Protein AF-R0HLR6-F1 (afdb_monomer)

Foldseek 3Di:
DDDDDDDDPDPPPPDVDPCVVVLVLCCPDPLNVLVVLLVPDPDPVVCPVSVVSSVVVCVVVCVSCVVVVVVVVVVVVVVVVVVVVVVVVVVVVVVVVVVVVVVVVD

Structure (mmCIF, N/CA/C/O backbone):
data_AF-R0HLR6-F1
#
_entry.id   AF-R0HLR6-F1
#
loop_
_atom_site.group_PDB
_atom_site.id
_atom_site.type_symbol
_atom_site.label_atom_id
_atom_site.label_alt_id
_atom_site.label_comp_id
_atom_site.label_asym_id
_atom_site.label_entity_id
_atom_site.label_seq_id
_atom_site.pdbx_PDB_ins_code
_atom_site.Cartn_x
_atom_site.Cartn_y
_atom_site.Cartn_z
_atom_site.occupancy
_atom_site.B_iso_or_equiv
_atom_site.auth_seq_id
_atom_site.auth_comp_id
_atom_site.auth_asym_id
_atom_site.auth_atom_id
_atom_site.pdbx_PDB_model_num
ATOM 1 N N . SER A 1 1 ? 35.387 37.933 -10.758 1.00 38.66 1 SER A N 1
ATOM 2 C CA . SER A 1 1 ? 34.734 36.793 -11.408 1.00 38.66 1 SER A CA 1
ATOM 3 C C . SER A 1 1 ? 34.308 35.844 -10.326 1.00 38.66 1 SER A C 1
ATOM 5 O O . SER A 1 1 ? 35.141 35.160 -9.745 1.00 38.66 1 SER A O 1
ATOM 7 N N . ASP A 1 2 ? 33.038 35.963 -9.975 1.00 45.72 2 ASP A N 1
ATOM 8 C CA . ASP A 1 2 ? 32.303 35.075 -9.094 1.00 45.72 2 ASP A CA 1
ATOM 9 C C . ASP A 1 2 ? 31.966 33.802 -9.862 1.00 45.72 2 ASP A C 1
ATOM 11 O O . ASP A 1 2 ? 31.294 33.885 -10.884 1.00 45.72 2 ASP A O 1
ATOM 15 N N . ASP A 1 3 ? 32.375 32.643 -9.356 1.00 48.47 3 ASP A N 1
ATOM 16 C CA . ASP A 1 3 ? 31.812 31.365 -9.783 1.00 48.47 3 ASP A CA 1
ATOM 17 C C . ASP A 1 3 ? 31.541 30.508 -8.543 1.00 48.47 3 ASP A C 1
ATOM 19 O O . ASP A 1 3 ? 32.414 29.868 -7.957 1.00 48.47 3 ASP A O 1
ATOM 23 N N . ASN A 1 4 ? 30.277 30.571 -8.122 1.00 50.81 4 ASN A N 1
ATOM 24 C CA . ASN A 1 4 ? 29.633 29.665 -7.183 1.00 50.81 4 ASN A CA 1
ATOM 25 C C . ASN A 1 4 ? 29.679 28.228 -7.728 1.00 50.81 4 ASN A C 1
ATOM 27 O O . ASN A 1 4 ? 29.149 27.962 -8.806 1.00 50.81 4 ASN A O 1
ATOM 31 N N . ASN A 1 5 ? 30.169 27.272 -6.939 1.00 47.72 5 ASN A N 1
ATOM 32 C CA . ASN A 1 5 ? 29.744 25.881 -7.085 1.00 47.72 5 ASN A CA 1
ATOM 33 C C . ASN A 1 5 ? 29.371 25.304 -5.717 1.00 47.72 5 ASN A C 1
ATOM 35 O O . ASN A 1 5 ? 30.142 24.623 -5.049 1.00 47.72 5 ASN A O 1
ATOM 39 N N . LEU A 1 6 ? 28.162 25.670 -5.293 1.00 50.97 6 LEU A N 1
ATOM 40 C CA . LEU A 1 6 ? 27.447 25.088 -4.170 1.00 50.97 6 LEU A CA 1
ATOM 41 C C . LEU A 1 6 ? 26.646 23.878 -4.680 1.00 50.97 6 LEU A C 1
ATOM 43 O O . LEU A 1 6 ? 25.501 24.012 -5.097 1.00 50.97 6 LEU A O 1
ATOM 47 N N . ASN A 1 7 ? 27.266 22.707 -4.690 1.00 46.78 7 ASN A N 1
ATOM 48 C CA . ASN A 1 7 ? 26.648 21.389 -4.514 1.00 46.78 7 ASN A CA 1
ATOM 49 C C . ASN A 1 7 ? 27.832 20.466 -4.164 1.00 46.78 7 ASN A C 1
ATOM 51 O O . ASN A 1 7 ? 28.892 20.591 -4.748 1.00 46.78 7 ASN A O 1
ATOM 55 N N . GLU A 1 8 ? 27.837 19.653 -3.121 1.00 43.53 8 GLU A N 1
ATOM 56 C CA . GLU A 1 8 ? 26.833 18.666 -2.777 1.00 43.53 8 GLU A CA 1
ATOM 57 C C . GLU A 1 8 ? 26.707 18.592 -1.250 1.00 43.53 8 GLU A C 1
ATOM 59 O O . GLU A 1 8 ? 27.436 17.881 -0.559 1.00 43.53 8 GLU A O 1
ATOM 64 N N . THR A 1 9 ? 25.767 19.351 -0.692 1.00 45.25 9 THR A N 1
ATOM 65 C CA . THR A 1 9 ? 25.305 19.143 0.684 1.00 45.25 9 THR A CA 1
ATOM 66 C C . THR A 1 9 ? 24.030 18.319 0.624 1.00 45.25 9 THR A C 1
ATOM 68 O O . THR A 1 9 ? 22.932 18.850 0.686 1.00 45.25 9 THR A O 1
ATOM 71 N N . ASN A 1 10 ? 24.175 17.010 0.442 1.00 43.66 10 ASN A N 1
ATOM 72 C CA . ASN A 1 10 ? 23.167 16.058 0.904 1.00 43.66 10 ASN A CA 1
ATOM 73 C C . ASN A 1 10 ? 23.808 14.691 1.132 1.00 43.66 10 ASN A C 1
ATOM 75 O O . ASN A 1 10 ? 23.443 13.670 0.560 1.00 43.66 10 ASN A O 1
ATOM 79 N N . LYS A 1 11 ? 24.809 14.680 2.016 1.00 43.28 11 LYS A N 1
ATOM 80 C CA . LYS A 1 11 ? 25.133 13.474 2.768 1.00 43.28 11 LYS A CA 1
ATOM 81 C C . LYS A 1 11 ? 24.039 13.329 3.823 1.00 43.28 11 LYS A C 1
ATOM 83 O O . LYS A 1 11 ? 24.224 13.724 4.973 1.00 43.28 11 LYS A O 1
ATOM 88 N N . GLU A 1 12 ? 22.870 12.876 3.370 1.00 43.69 12 GLU A N 1
ATOM 89 C CA . GLU A 1 12 ? 21.788 12.450 4.244 1.00 43.69 12 GLU A CA 1
ATOM 90 C C . GLU A 1 12 ? 22.385 11.435 5.212 1.00 43.69 12 GLU A C 1
ATOM 92 O O . GLU A 1 12 ? 23.020 10.446 4.840 1.00 43.69 12 GLU A O 1
ATOM 97 N N . LYS A 1 13 ? 22.288 11.809 6.475 1.00 39.75 13 LYS A N 1
ATOM 98 C CA . LYS A 1 13 ? 22.746 11.083 7.638 1.00 39.75 13 LYS A CA 1
ATOM 99 C C . LYS A 1 13 ? 22.113 9.691 7.561 1.00 39.75 13 LYS A C 1
ATOM 101 O O . LYS A 1 13 ? 20.891 9.585 7.580 1.00 39.75 13 LYS A O 1
ATOM 106 N N . GLU A 1 14 ? 22.939 8.655 7.411 1.00 44.62 14 GLU A N 1
ATOM 107 C CA . GLU A 1 14 ? 22.563 7.254 7.642 1.00 44.62 14 GLU A CA 1
ATOM 108 C C . GLU A 1 14 ? 22.143 7.125 9.112 1.00 44.62 14 GLU A C 1
ATOM 110 O O . GLU A 1 14 ? 22.915 6.727 9.980 1.00 44.62 14 GLU A O 1
ATOM 115 N N . GLU A 1 15 ? 20.932 7.579 9.410 1.00 44.81 15 GLU A N 1
ATOM 116 C CA . GLU A 1 15 ? 20.198 7.194 10.597 1.00 44.81 15 GLU A CA 1
ATOM 117 C C . GLU A 1 15 ? 19.595 5.820 10.291 1.00 44.81 15 GLU A C 1
ATOM 119 O O . GLU A 1 15 ? 19.186 5.538 9.161 1.00 44.81 15 GLU A O 1
ATOM 124 N N . ASP A 1 16 ? 19.653 4.936 11.279 1.00 48.84 16 ASP A N 1
ATOM 125 C CA . ASP A 1 16 ? 19.239 3.535 11.240 1.00 48.84 16 ASP A CA 1
ATOM 126 C C . ASP A 1 16 ? 17.725 3.436 10.940 1.00 48.84 16 ASP A C 1
ATOM 128 O O . ASP A 1 16 ? 16.886 3.313 11.827 1.00 48.84 16 ASP A O 1
ATOM 132 N N . CYS A 1 17 ? 17.355 3.629 9.672 1.00 54.19 17 CYS A N 1
ATOM 133 C CA . CYS A 1 17 ? 15.976 3.686 9.212 1.00 54.19 17 CYS A CA 1
ATOM 134 C C . CYS A 1 17 ? 15.608 2.349 8.570 1.00 54.19 17 CYS A C 1
ATOM 136 O O . CYS A 1 17 ? 16.070 2.023 7.473 1.00 54.19 17 CYS A O 1
ATOM 138 N N . ASP A 1 18 ? 14.663 1.627 9.165 1.00 51.56 18 ASP A N 1
ATOM 139 C CA . ASP A 1 18 ? 13.917 0.569 8.468 1.00 51.56 18 ASP A CA 1
ATOM 140 C C . ASP A 1 18 ? 13.345 1.078 7.128 1.00 51.56 18 ASP A C 1
ATOM 142 O O . ASP A 1 18 ? 13.243 0.344 6.142 1.00 51.56 18 ASP A O 1
ATOM 146 N N . GLU A 1 19 ? 13.064 2.381 7.051 1.00 54.97 19 GLU A N 1
ATOM 147 C CA . GLU A 1 19 ? 12.666 3.100 5.843 1.00 54.97 19 GLU A CA 1
ATOM 148 C C . GLU A 1 19 ? 13.782 3.171 4.779 1.00 54.97 19 GLU A C 1
ATOM 150 O O . GLU A 1 19 ? 13.493 3.060 3.588 1.00 54.97 19 GLU A O 1
ATOM 155 N N . CYS A 1 20 ? 15.064 3.214 5.166 1.00 72.50 20 CYS A N 1
ATOM 156 C CA . CYS A 1 20 ? 16.200 3.098 4.243 1.00 72.50 20 CYS A CA 1
ATOM 157 C C . CYS A 1 20 ? 16.295 1.691 3.642 1.00 72.50 20 CYS A C 1
ATOM 159 O O . CYS A 1 20 ? 16.499 1.552 2.429 1.00 72.50 20 CYS A O 1
ATOM 161 N N . TRP A 1 21 ? 16.105 0.639 4.450 1.00 83.69 21 TRP A N 1
ATOM 162 C CA . TRP A 1 21 ? 16.077 -0.734 3.936 1.00 83.69 21 TRP A CA 1
ATOM 163 C C . TRP A 1 21 ? 14.885 -0.944 3.005 1.00 83.69 21 TRP A C 1
ATOM 165 O O . TRP A 1 21 ? 15.057 -1.448 1.894 1.00 83.69 21 TRP A O 1
ATOM 175 N N . LEU A 1 22 ? 13.680 -0.552 3.429 1.00 85.38 22 LEU A N 1
ATOM 176 C CA . LEU A 1 22 ? 12.460 -0.741 2.647 1.00 85.38 22 LEU A CA 1
ATOM 177 C C . LEU A 1 22 ? 12.527 0.039 1.335 1.00 85.38 22 LEU A C 1
ATOM 179 O O . LEU A 1 22 ? 12.295 -0.539 0.274 1.00 85.38 22 LEU A O 1
ATOM 183 N N . ARG A 1 23 ? 12.945 1.308 1.369 1.00 88.00 23 ARG A N 1
ATOM 184 C CA . ARG A 1 23 ? 13.148 2.118 0.161 1.00 88.00 23 ARG A CA 1
ATOM 185 C C . ARG A 1 23 ? 14.182 1.483 -0.769 1.00 88.00 23 ARG A C 1
ATOM 187 O O . ARG A 1 23 ? 13.962 1.429 -1.978 1.00 88.00 23 ARG A O 1
ATOM 194 N N . ARG A 1 24 ? 15.282 0.937 -0.236 1.00 88.75 24 ARG A N 1
ATOM 195 C CA . ARG A 1 24 ? 16.294 0.214 -1.029 1.00 88.75 24 ARG A CA 1
ATOM 196 C C . ARG A 1 24 ? 15.754 -1.087 -1.628 1.00 88.75 24 ARG A C 1
ATOM 198 O O . ARG A 1 24 ? 16.031 -1.370 -2.792 1.00 88.75 24 ARG A O 1
ATOM 205 N N . PHE A 1 25 ? 14.994 -1.865 -0.862 1.00 91.19 25 PHE A N 1
ATOM 206 C CA . PHE A 1 25 ? 14.350 -3.100 -1.312 1.00 91.19 25 PHE A CA 1
ATOM 207 C C . PHE A 1 25 ? 13.375 -2.824 -2.462 1.00 91.19 25 PHE A C 1
ATOM 209 O O . PHE A 1 25 ? 13.470 -3.440 -3.524 1.00 91.19 25 PHE A O 1
ATOM 216 N N . LEU A 1 26 ? 12.504 -1.827 -2.293 1.00 91.81 26 LEU A N 1
ATOM 217 C CA . LEU A 1 26 ? 11.528 -1.423 -3.301 1.00 91.81 26 LEU A CA 1
ATOM 218 C C . LEU A 1 26 ? 12.201 -0.897 -4.575 1.00 91.81 26 LEU A C 1
ATOM 220 O O . LEU A 1 26 ? 11.798 -1.282 -5.671 1.00 91.81 26 LEU A O 1
ATOM 224 N N . LYS A 1 27 ? 13.287 -0.122 -4.442 1.00 89.19 27 LYS A N 1
ATOM 225 C CA . LYS A 1 27 ? 14.083 0.370 -5.581 1.00 89.19 27 LYS A CA 1
ATOM 226 C C . LYS A 1 27 ? 14.896 -0.713 -6.308 1.00 89.19 27 LYS A C 1
ATOM 228 O O . LYS A 1 27 ? 15.340 -0.458 -7.425 1.00 89.19 27 LYS A O 1
ATOM 233 N N . LYS A 1 28 ? 15.142 -1.882 -5.701 1.00 90.44 28 LYS A N 1
ATOM 234 C CA . LYS A 1 28 ? 15.928 -2.978 -6.308 1.00 90.44 28 LYS A CA 1
ATOM 235 C C . LYS A 1 28 ? 15.066 -3.985 -7.076 1.00 90.44 28 LYS A C 1
ATOM 237 O O . LYS A 1 28 ? 15.585 -4.663 -7.961 1.00 90.44 28 LYS A O 1
ATOM 242 N N . GLY A 1 29 ? 13.793 -4.124 -6.718 1.00 90.19 29 GLY A N 1
ATOM 243 C CA . GLY A 1 29 ? 12.894 -5.071 -7.375 1.00 90.19 29 GLY A CA 1
ATOM 244 C C . GLY A 1 29 ? 12.327 -4.565 -8.707 1.00 90.19 29 GLY A C 1
ATOM 245 O O . GLY A 1 29 ? 12.591 -3.444 -9.136 1.00 90.19 29 GLY A O 1
ATOM 246 N N . GLY A 1 30 ? 11.528 -5.412 -9.363 1.00 93.88 30 GLY A N 1
ATOM 247 C CA . GLY A 1 30 ? 10.959 -5.142 -10.690 1.00 93.88 30 GLY A CA 1
ATOM 248 C C . GLY A 1 30 ? 9.906 -4.028 -10.745 1.00 93.88 30 GLY A C 1
ATOM 249 O O . GLY A 1 30 ? 9.559 -3.608 -11.838 1.00 93.88 30 GLY A O 1
ATOM 250 N N . CYS A 1 31 ? 9.432 -3.541 -9.594 1.00 96.56 31 CYS A N 1
ATOM 251 C CA . CYS A 1 31 ? 8.411 -2.489 -9.473 1.00 96.56 31 CYS A CA 1
ATOM 252 C C . CYS A 1 31 ? 8.998 -1.129 -9.073 1.00 96.56 31 CYS A C 1
ATOM 254 O O . CYS A 1 31 ? 8.372 -0.343 -8.357 1.00 96.56 31 CYS A O 1
ATOM 256 N N . LYS A 1 32 ? 10.265 -0.894 -9.429 1.00 94.88 32 LYS A N 1
ATOM 257 C CA . LYS A 1 32 ? 11.010 0.309 -9.048 1.00 94.88 32 LYS A CA 1
ATOM 258 C C . LYS A 1 32 ? 10.335 1.580 -9.563 1.00 94.88 32 LYS A C 1
ATOM 260 O O . LYS A 1 32 ? 10.278 2.561 -8.827 1.00 94.88 32 LYS A O 1
ATOM 265 N N . ASP A 1 33 ? 9.866 1.575 -10.804 1.00 94.75 33 ASP A N 1
ATOM 266 C CA . ASP A 1 33 ? 9.346 2.782 -11.448 1.00 94.75 33 ASP A CA 1
ATOM 267 C C . ASP A 1 33 ? 7.999 3.186 -10.838 1.00 94.75 33 ASP A C 1
ATOM 269 O O . ASP A 1 33 ? 7.807 4.352 -10.490 1.00 94.75 33 ASP A O 1
ATOM 273 N N . GLU A 1 34 ? 7.120 2.217 -10.562 1.00 94.75 34 GLU A N 1
ATOM 274 C CA . GLU A 1 34 ? 5.888 2.460 -9.806 1.00 94.75 34 GLU A CA 1
ATOM 275 C C . GLU A 1 34 ? 6.188 2.934 -8.381 1.00 94.75 34 GLU A C 1
ATOM 277 O O . GLU A 1 34 ? 5.465 3.764 -7.834 1.00 94.75 34 GLU A O 1
ATOM 282 N N . PHE A 1 35 ? 7.261 2.427 -7.765 1.00 93.06 35 PHE A N 1
ATOM 283 C CA . PHE A 1 35 ? 7.672 2.881 -6.441 1.00 93.06 35 PHE A CA 1
ATOM 284 C C . PHE A 1 35 ? 8.147 4.336 -6.462 1.00 93.06 35 PHE A C 1
ATOM 286 O O . PHE A 1 35 ? 7.775 5.092 -5.573 1.00 93.06 35 PHE A O 1
ATOM 293 N N . ILE A 1 36 ? 8.916 4.750 -7.472 1.00 90.81 36 ILE A N 1
ATOM 294 C CA . ILE A 1 36 ? 9.342 6.148 -7.628 1.00 90.81 36 ILE A CA 1
ATOM 295 C C . ILE A 1 36 ? 8.128 7.063 -7.839 1.00 90.81 36 ILE A C 1
ATOM 297 O O . ILE A 1 36 ? 8.086 8.147 -7.264 1.00 90.81 36 ILE A O 1
ATOM 301 N N . GLU A 1 37 ? 7.120 6.618 -8.599 1.00 90.94 37 GLU A N 1
ATOM 302 C CA . GLU A 1 37 ? 5.864 7.366 -8.778 1.00 90.94 37 GLU A CA 1
ATOM 303 C C . GLU A 1 37 ? 5.151 7.602 -7.433 1.00 90.94 37 GLU A C 1
ATOM 305 O O . GLU A 1 37 ? 4.605 8.679 -7.201 1.00 90.94 37 GLU A O 1
ATOM 310 N N . VAL A 1 38 ? 5.193 6.625 -6.520 1.00 89.88 38 VAL A N 1
ATOM 311 C CA . VAL A 1 38 ? 4.657 6.768 -5.156 1.00 89.88 38 VAL A CA 1
ATOM 312 C C . VAL A 1 38 ? 5.553 7.645 -4.274 1.00 89.88 38 VAL A C 1
ATOM 314 O O . VAL A 1 38 ? 5.034 8.493 -3.557 1.00 89.88 38 VAL A O 1
ATOM 317 N N . ASP A 1 39 ? 6.874 7.462 -4.324 1.00 87.50 39 ASP A N 1
ATOM 318 C CA . ASP A 1 39 ? 7.877 8.166 -3.500 1.00 87.50 39 ASP A CA 1
ATOM 319 C C . ASP A 1 39 ? 7.916 9.675 -3.797 1.00 87.50 39 ASP A C 1
ATOM 321 O O . ASP A 1 39 ? 8.135 10.477 -2.897 1.00 87.50 39 ASP A O 1
ATOM 325 N N 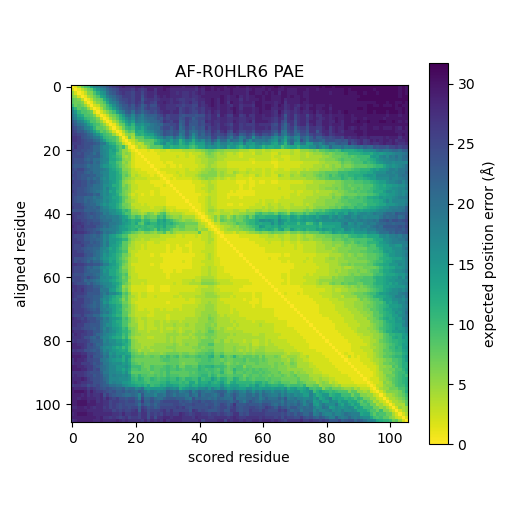. HIS A 1 40 ? 7.649 10.075 -5.044 1.00 87.12 40 HIS A N 1
ATOM 326 C CA . HIS A 1 40 ? 7.566 11.482 -5.453 1.00 87.12 40 HIS A CA 1
ATOM 327 C C . HIS A 1 40 ? 6.173 12.100 -5.279 1.00 87.12 40 HIS A C 1
ATOM 329 O O . HIS A 1 40 ? 5.971 13.274 -5.593 1.00 87.12 40 HIS A O 1
ATOM 335 N N . CYS A 1 41 ? 5.188 11.330 -4.824 1.00 86.56 41 CYS A N 1
ATOM 336 C CA . CYS A 1 41 ? 3.835 11.828 -4.681 1.00 86.56 41 CYS A CA 1
ATOM 337 C C . CYS A 1 41 ? 3.634 12.441 -3.284 1.00 86.56 41 CYS A C 1
ATOM 339 O O . CYS A 1 41 ? 3.429 11.743 -2.295 1.00 86.56 41 CYS A O 1
ATOM 341 N N . GLU A 1 42 ? 3.691 13.774 -3.216 1.00 79.19 42 GLU A N 1
ATOM 342 C CA . GLU A 1 42 ? 3.633 14.549 -1.964 1.00 79.19 42 GLU A CA 1
ATOM 343 C C . GLU A 1 42 ? 2.249 14.499 -1.283 1.00 79.19 42 GLU A C 1
ATOM 345 O O . GLU A 1 42 ? 2.132 14.551 -0.059 1.00 79.19 42 GLU A O 1
ATOM 350 N N . ASP A 1 43 ? 1.180 14.347 -2.071 1.00 79.12 43 ASP A N 1
ATOM 351 C CA . ASP A 1 43 ? -0.204 14.314 -1.593 1.00 79.12 43 ASP A CA 1
ATOM 352 C C . ASP A 1 43 ? -0.720 12.875 -1.465 1.00 79.12 43 ASP A C 1
ATOM 354 O O . ASP A 1 43 ? -1.326 12.338 -2.395 1.00 79.12 43 ASP A O 1
ATOM 358 N N . SER A 1 44 ? -0.587 12.262 -0.285 1.00 69.38 44 SER A N 1
ATOM 359 C CA . SER A 1 44 ? -0.985 10.861 -0.027 1.00 69.38 44 SER A CA 1
ATOM 360 C C . SER A 1 44 ? -2.398 10.478 -0.511 1.00 69.38 44 SER A C 1
ATOM 362 O O . SER A 1 44 ? -2.625 9.344 -0.937 1.00 69.38 44 SER A O 1
ATOM 364 N N . LYS A 1 45 ? -3.349 11.425 -0.501 1.00 72.44 45 LYS A N 1
ATOM 365 C CA . LYS A 1 45 ? -4.726 11.240 -1.001 1.00 72.44 45 LYS A CA 1
ATOM 366 C C . LYS A 1 45 ? -4.822 11.190 -2.531 1.00 72.44 45 LYS A C 1
ATOM 368 O O . LYS A 1 45 ? -5.740 10.565 -3.056 1.00 72.44 45 LYS A O 1
ATOM 373 N N . LYS A 1 46 ? -3.893 11.832 -3.242 1.00 77.38 46 LYS A N 1
ATOM 374 C CA . LYS A 1 46 ? -3.800 11.859 -4.711 1.00 77.38 46 LYS A CA 1
ATOM 375 C C . LYS A 1 46 ? -2.922 10.732 -5.260 1.00 77.38 46 LYS A C 1
ATOM 377 O O . LYS A 1 46 ? -3.068 10.363 -6.418 1.00 77.38 46 LYS A O 1
ATOM 382 N N . CYS A 1 47 ? -2.100 10.103 -4.421 1.00 87.56 47 CYS A N 1
ATOM 383 C CA . CYS A 1 47 ? -1.239 8.979 -4.808 1.00 87.56 47 CYS A CA 1
ATOM 384 C C . CYS A 1 47 ? -1.968 7.638 -4.925 1.00 87.56 47 CYS A C 1
ATOM 386 O O . CYS A 1 47 ? -1.317 6.597 -5.016 1.00 87.56 47 CYS A O 1
ATOM 388 N N . ARG A 1 48 ? -3.305 7.616 -4.860 1.00 89.12 48 ARG A N 1
ATOM 389 C CA . ARG A 1 48 ? -4.074 6.366 -4.863 1.00 89.12 48 ARG A CA 1
ATOM 390 C C . ARG A 1 48 ? -3.766 5.526 -6.100 1.00 89.12 48 ARG A C 1
ATOM 392 O O . ARG A 1 48 ? -3.530 4.329 -5.962 1.00 89.12 48 ARG A O 1
ATOM 399 N N . ASP A 1 49 ? -3.725 6.157 -7.268 1.00 91.31 49 ASP A N 1
ATOM 400 C CA . ASP A 1 49 ? -3.487 5.465 -8.535 1.00 91.31 49 ASP A CA 1
ATOM 401 C C . ASP A 1 49 ? -2.044 4.961 -8.628 1.00 91.31 49 ASP A C 1
ATOM 403 O O . ASP A 1 49 ? -1.826 3.791 -8.938 1.00 91.31 49 ASP A O 1
AT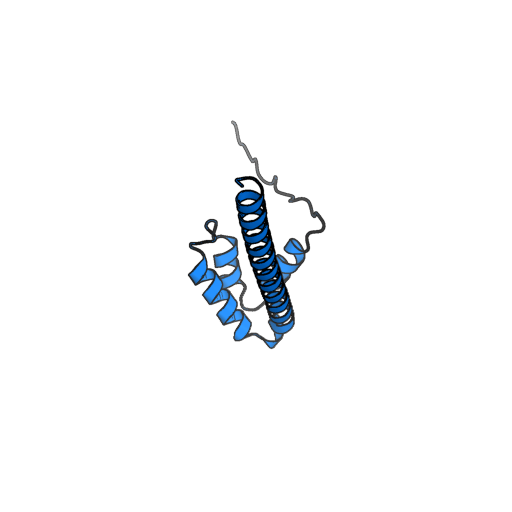OM 407 N N . ALA A 1 50 ? -1.063 5.790 -8.254 1.00 91.75 50 ALA A N 1
ATOM 408 C CA . ALA A 1 50 ? 0.344 5.391 -8.169 1.00 91.75 50 ALA A CA 1
ATOM 409 C C . ALA A 1 50 ? 0.533 4.195 -7.217 1.00 91.75 50 ALA A C 1
ATOM 411 O O . ALA A 1 50 ? 1.185 3.202 -7.544 1.00 91.75 50 ALA A O 1
ATOM 412 N N . ARG A 1 51 ? -0.124 4.231 -6.052 1.00 91.69 51 ARG A N 1
ATOM 413 C CA . ARG A 1 51 ? -0.064 3.158 -5.054 1.00 91.69 51 ARG A CA 1
ATOM 414 C C . ARG A 1 51 ? -0.768 1.888 -5.529 1.00 91.69 51 ARG A C 1
ATOM 416 O O . ARG A 1 51 ? -0.311 0.787 -5.224 1.00 91.69 51 ARG A O 1
ATOM 423 N N . LEU A 1 52 ? -1.848 2.021 -6.299 1.00 94.12 52 LEU A N 1
ATOM 424 C CA . LEU A 1 52 ? -2.522 0.891 -6.933 1.00 94.12 52 LEU A CA 1
ATOM 425 C C . LEU A 1 52 ? -1.630 0.228 -7.988 1.00 94.12 52 LEU A C 1
ATOM 427 O O . LEU A 1 52 ? -1.536 -1.002 -7.996 1.00 94.12 52 LEU A O 1
ATOM 431 N N . LYS A 1 53 ? -0.944 1.009 -8.833 1.00 95.31 53 LYS A N 1
ATOM 432 C CA . LYS A 1 53 ? 0.029 0.485 -9.807 1.00 95.31 53 LYS A CA 1
ATOM 433 C C . LYS A 1 53 ? 1.152 -0.278 -9.108 1.00 95.31 53 LYS A C 1
ATOM 435 O O . LYS A 1 53 ? 1.411 -1.426 -9.463 1.00 95.31 53 LYS A O 1
ATOM 440 N N . LEU A 1 54 ? 1.739 0.311 -8.063 1.00 95.50 54 LEU A N 1
ATOM 441 C CA . LEU A 1 54 ? 2.796 -0.325 -7.275 1.00 95.50 54 LEU A CA 1
ATOM 442 C C . LEU A 1 54 ? 2.340 -1.665 -6.692 1.00 95.50 54 LEU A C 1
ATOM 444 O O . LEU A 1 54 ? 2.992 -2.686 -6.899 1.00 95.50 54 LEU A O 1
ATOM 448 N N . ASN A 1 55 ? 1.189 -1.682 -6.016 1.00 94.88 55 ASN A N 1
ATOM 449 C CA . ASN A 1 55 ? 0.643 -2.911 -5.446 1.00 94.88 55 ASN A CA 1
ATOM 450 C C . ASN A 1 55 ? 0.368 -3.960 -6.531 1.00 94.88 55 ASN A C 1
ATOM 452 O O . ASN A 1 55 ? 0.709 -5.126 -6.355 1.00 94.88 55 ASN A O 1
ATOM 456 N N . THR A 1 56 ? -0.205 -3.555 -7.665 1.00 97.31 56 THR A N 1
ATOM 457 C CA . THR A 1 56 ? -0.479 -4.460 -8.792 1.00 97.31 56 THR A CA 1
ATOM 458 C C . THR A 1 56 ? 0.809 -5.100 -9.306 1.00 97.31 56 THR A C 1
ATOM 460 O O . THR A 1 56 ? 0.873 -6.322 -9.447 1.00 97.31 56 THR A O 1
ATOM 463 N N . CYS A 1 57 ? 1.860 -4.302 -9.507 1.00 98.00 57 CYS A N 1
ATOM 464 C CA . CYS A 1 57 ? 3.163 -4.816 -9.904 1.00 98.00 57 CYS A CA 1
ATOM 465 C C . CYS A 1 57 ? 3.734 -5.790 -8.858 1.00 98.00 57 CYS A C 1
ATOM 467 O O . CYS A 1 57 ? 4.229 -6.862 -9.214 1.00 98.00 57 CYS A O 1
ATOM 469 N N . MET A 1 58 ? 3.630 -5.473 -7.564 1.00 97.50 58 MET A N 1
ATOM 470 C CA . MET A 1 58 ? 4.122 -6.345 -6.492 1.00 97.50 58 MET A CA 1
ATOM 471 C C . MET A 1 58 ? 3.398 -7.689 -6.446 1.00 97.50 58 MET A C 1
ATOM 473 O O . MET A 1 58 ? 4.049 -8.719 -6.280 1.00 97.50 58 MET A O 1
ATOM 477 N N . TYR A 1 59 ? 2.073 -7.697 -6.619 1.00 96.88 59 TYR A N 1
ATOM 478 C CA . TYR A 1 59 ? 1.290 -8.933 -6.676 1.00 96.88 59 TYR A CA 1
ATOM 479 C C . TYR A 1 59 ? 1.646 -9.781 -7.901 1.00 96.88 59 TYR A C 1
ATOM 481 O O . TYR A 1 59 ? 1.727 -11.003 -7.785 1.00 96.88 59 TYR A O 1
ATOM 489 N N . ALA A 1 60 ? 1.938 -9.157 -9.047 1.00 97.81 60 ALA A N 1
ATOM 490 C CA . ALA A 1 60 ? 2.452 -9.864 -10.221 1.00 97.81 60 ALA A CA 1
ATOM 491 C C . ALA A 1 60 ? 3.865 -10.445 -9.992 1.00 97.81 60 ALA A C 1
ATOM 493 O O . ALA A 1 60 ? 4.229 -11.452 -10.593 1.00 97.81 60 ALA A O 1
ATOM 494 N N . ASN A 1 61 ? 4.644 -9.850 -9.083 1.00 96.31 61 ASN A N 1
ATOM 495 C CA . ASN A 1 61 ? 6.014 -10.239 -8.739 1.00 96.31 61 ASN A CA 1
ATOM 496 C C . ASN A 1 61 ? 6.121 -10.827 -7.316 1.00 96.31 61 ASN A C 1
ATOM 498 O O . ASN A 1 61 ? 7.101 -10.595 -6.598 1.00 96.31 61 ASN A O 1
ATOM 502 N N . VAL A 1 62 ? 5.120 -11.611 -6.896 1.00 96.12 62 VAL A N 1
ATOM 50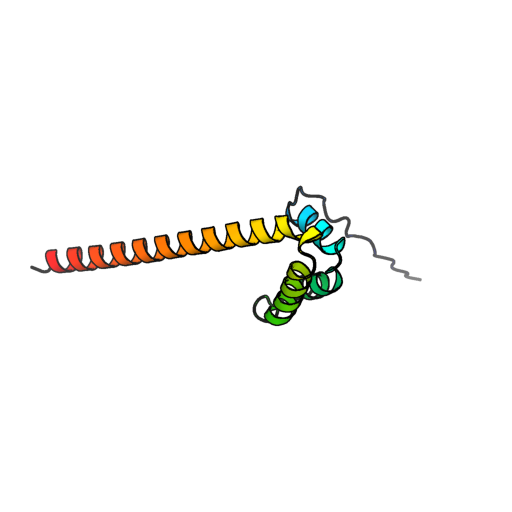3 C CA . VAL A 1 62 ? 4.991 -12.122 -5.517 1.00 96.12 62 VAL A CA 1
ATOM 504 C C . VAL A 1 62 ? 6.204 -12.920 -5.028 1.00 96.12 62 VAL A C 1
ATOM 506 O O . VAL A 1 62 ? 6.503 -12.907 -3.840 1.00 96.12 62 VAL A O 1
ATOM 509 N N . ASN A 1 63 ? 6.960 -13.561 -5.922 1.00 96.56 63 ASN A N 1
ATOM 510 C CA . ASN A 1 63 ? 8.172 -14.295 -5.542 1.00 96.56 63 ASN A CA 1
ATOM 511 C C . ASN A 1 63 ? 9.231 -13.383 -4.902 1.00 96.56 63 ASN A C 1
ATOM 513 O O . ASN A 1 63 ? 9.935 -13.808 -3.991 1.00 96.56 63 ASN A O 1
ATOM 517 N N . TYR A 1 64 ? 9.330 -12.132 -5.361 1.00 96.19 64 TYR A N 1
ATOM 518 C CA . TYR A 1 64 ? 10.233 -11.137 -4.785 1.00 96.19 64 TYR A CA 1
ATOM 519 C C . TYR A 1 64 ? 9.569 -10.378 -3.628 1.00 96.19 64 TYR A C 1
ATOM 521 O O . TYR A 1 64 ? 10.179 -10.181 -2.580 1.00 96.19 64 TYR A O 1
ATOM 529 N N . TYR A 1 65 ? 8.305 -9.972 -3.791 1.00 97.19 65 TYR A N 1
ATOM 530 C CA . TYR A 1 65 ? 7.616 -9.075 -2.852 1.00 97.19 65 TYR A CA 1
ATOM 531 C C . TYR A 1 65 ? 6.771 -9.780 -1.781 1.00 97.19 65 TYR A C 1
ATOM 533 O O . TYR A 1 65 ? 6.179 -9.113 -0.936 1.00 97.19 65 TYR A O 1
ATOM 541 N N . GLY A 1 66 ? 6.700 -11.111 -1.772 1.00 95.81 66 GLY A N 1
ATOM 542 C CA . GLY A 1 66 ? 5.753 -11.867 -0.947 1.00 95.81 66 GLY A CA 1
ATOM 543 C C . GLY A 1 66 ? 5.879 -11.601 0.553 1.00 95.81 66 GLY A C 1
ATOM 544 O O . GLY A 1 66 ? 4.871 -11.391 1.224 1.00 95.81 66 GLY A O 1
ATOM 545 N N . GLN A 1 67 ? 7.108 -11.530 1.076 1.00 93.06 67 GLN A N 1
ATOM 546 C CA . GLN A 1 67 ? 7.340 -11.203 2.489 1.00 93.06 67 GLN A CA 1
ATOM 547 C C . GLN A 1 67 ? 6.889 -9.778 2.831 1.00 93.06 67 GLN A C 1
ATOM 549 O O . GLN A 1 67 ? 6.233 -9.565 3.850 1.00 93.06 67 GLN A O 1
ATOM 554 N N . TYR A 1 68 ? 7.174 -8.817 1.951 1.00 92.69 68 TYR A N 1
ATOM 555 C CA . TYR A 1 68 ? 6.725 -7.435 2.110 1.00 92.69 68 TYR A CA 1
ATOM 556 C C . TYR A 1 68 ? 5.192 -7.336 2.105 1.00 92.69 68 TYR A C 1
ATOM 558 O O . TYR A 1 68 ? 4.613 -6.695 2.979 1.00 92.69 68 TYR A O 1
ATOM 566 N N . LEU A 1 69 ? 4.522 -8.025 1.177 1.00 95.12 69 LEU A N 1
ATOM 567 C CA . LEU A 1 69 ? 3.058 -8.054 1.093 1.00 95.12 69 LEU A CA 1
ATOM 568 C C . LEU A 1 69 ? 2.423 -8.690 2.340 1.00 95.12 69 LEU A C 1
ATOM 570 O O . LEU A 1 69 ? 1.418 -8.191 2.847 1.00 95.12 69 LEU A O 1
ATOM 574 N N . ALA A 1 70 ? 3.021 -9.758 2.874 1.00 95.12 70 ALA A N 1
ATOM 575 C CA . ALA A 1 70 ? 2.560 -10.390 4.109 1.00 95.12 70 ALA A CA 1
ATOM 576 C C . ALA A 1 70 ? 2.695 -9.452 5.319 1.00 95.12 70 ALA A C 1
ATOM 578 O O . ALA A 1 70 ? 1.743 -9.301 6.088 1.00 95.12 70 ALA A O 1
ATOM 579 N N . MET A 1 71 ? 3.843 -8.779 5.452 1.00 93.31 71 MET A N 1
ATOM 580 C CA . MET A 1 71 ? 4.076 -7.771 6.488 1.00 93.31 71 MET A CA 1
ATOM 581 C C . MET A 1 71 ? 3.067 -6.621 6.380 1.00 93.31 71 MET A C 1
ATOM 583 O O . MET A 1 71 ? 2.440 -6.251 7.371 1.00 93.31 71 MET A O 1
ATOM 587 N N . GLN A 1 72 ? 2.857 -6.097 5.169 1.00 91.38 72 GLN A N 1
ATOM 588 C CA . GLN A 1 72 ? 1.910 -5.014 4.914 1.00 91.38 72 GLN A CA 1
ATOM 589 C C . GLN A 1 72 ? 0.481 -5.415 5.322 1.00 91.38 72 GLN A C 1
ATOM 591 O O . GLN A 1 72 ? -0.207 -4.662 6.011 1.00 91.38 72 GLN A O 1
ATOM 596 N N . LYS A 1 73 ? 0.045 -6.631 4.966 1.00 93.69 73 LYS A N 1
ATOM 597 C CA . LYS A 1 73 ? -1.263 -7.164 5.371 1.00 93.69 73 LYS A CA 1
ATOM 598 C C . LYS A 1 73 ? -1.394 -7.283 6.891 1.00 93.69 73 LYS A C 1
ATOM 600 O O . LYS A 1 73 ? -2.449 -6.948 7.432 1.00 93.69 73 LYS A O 1
ATOM 605 N N . ALA A 1 74 ? -0.355 -7.763 7.574 1.00 95.00 74 ALA A N 1
ATOM 606 C CA . ALA A 1 74 ? -0.359 -7.905 9.028 1.00 95.00 74 ALA A CA 1
ATOM 607 C C . ALA A 1 74 ? -0.497 -6.543 9.723 1.00 95.00 74 ALA A C 1
ATOM 609 O O . ALA A 1 74 ? -1.354 -6.396 10.592 1.00 95.00 74 ALA A O 1
ATOM 610 N N . MET A 1 75 ? 0.268 -5.542 9.276 1.00 92.25 75 MET A N 1
ATOM 611 C CA . MET A 1 75 ? 0.181 -4.172 9.784 1.00 92.25 75 MET A CA 1
ATOM 612 C C . MET A 1 75 ? -1.227 -3.597 9.595 1.00 92.25 75 MET A C 1
ATOM 614 O O . MET A 1 75 ? -1.837 -3.170 10.569 1.00 92.25 75 MET A O 1
ATOM 618 N N . PHE A 1 76 ? -1.787 -3.657 8.380 1.00 91.12 76 PHE A N 1
ATOM 619 C CA . PHE A 1 76 ? -3.141 -3.149 8.131 1.00 91.12 76 PHE A CA 1
ATOM 620 C C . PHE A 1 76 ? -4.199 -3.853 8.981 1.00 91.12 76 PHE A C 1
ATOM 622 O O . PHE A 1 76 ? -5.087 -3.206 9.527 1.00 91.12 76 PHE A O 1
ATOM 629 N N . THR A 1 77 ? -4.094 -5.175 9.124 1.00 95.38 77 THR A N 1
ATOM 630 C CA . THR A 1 77 ? -5.029 -5.949 9.951 1.00 95.38 77 THR A CA 1
ATOM 631 C C . THR A 1 77 ? -4.948 -5.531 11.418 1.00 95.38 77 THR A C 1
ATOM 633 O O . THR A 1 77 ? -5.976 -5.438 12.082 1.00 95.38 77 THR A O 1
ATOM 636 N N . GLN A 1 78 ? -3.742 -5.276 11.927 1.00 94.62 78 GLN A N 1
ATOM 637 C CA . GLN A 1 78 ? -3.544 -4.804 13.294 1.00 94.62 78 GLN A CA 1
ATOM 638 C C . GLN A 1 78 ? -4.134 -3.401 13.484 1.00 94.62 78 GLN A C 1
ATOM 640 O O . GLN A 1 78 ? -4.926 -3.205 14.399 1.00 94.62 78 GLN A O 1
ATOM 645 N N . SER A 1 79 ? -3.853 -2.468 12.569 1.00 94.19 79 SER A N 1
ATOM 646 C CA . SER A 1 79 ? -4.402 -1.109 12.626 1.00 94.19 79 SER A CA 1
ATOM 647 C C . SER A 1 79 ? -5.932 -1.082 12.598 1.00 94.19 79 SER A C 1
ATOM 649 O O . SER A 1 79 ? -6.533 -0.284 13.307 1.00 94.19 79 SER A O 1
ATOM 651 N N . LEU A 1 80 ? -6.570 -1.963 11.818 1.00 95.12 80 LEU A N 1
ATOM 652 C CA . LEU A 1 80 ? -8.032 -2.082 11.797 1.00 95.12 80 LEU A CA 1
ATOM 653 C C . LEU A 1 80 ? -8.591 -2.577 13.138 1.00 95.12 80 LEU A C 1
ATOM 655 O O . LEU A 1 80 ? -9.575 -2.029 13.619 1.00 95.12 80 LEU A O 1
ATOM 659 N N . LYS A 1 81 ? -7.944 -3.565 13.768 1.00 95.56 81 LYS A N 1
ATOM 660 C CA . LYS A 1 81 ? -8.349 -4.056 15.097 1.00 95.56 81 LYS A CA 1
ATOM 661 C C . LYS A 1 81 ? -8.194 -2.994 16.180 1.00 95.56 81 LYS A C 1
ATOM 663 O O . LYS A 1 81 ? -8.993 -2.940 17.108 1.00 95.56 81 LYS A O 1
ATOM 668 N N . ASP A 1 82 ? -7.139 -2.192 16.100 1.00 95.25 82 ASP A N 1
ATOM 669 C CA . ASP A 1 82 ? -6.894 -1.135 17.079 1.00 95.25 82 ASP A CA 1
ATOM 670 C C . ASP A 1 82 ? -7.897 0.017 16.911 1.00 95.25 82 ASP A C 1
ATOM 672 O O . ASP A 1 82 ? -8.350 0.577 17.909 1.00 95.25 82 ASP A O 1
ATOM 676 N N . LEU A 1 83 ? -8.309 0.311 15.670 1.00 94.69 83 LEU A N 1
ATOM 677 C CA . LEU A 1 83 ? -9.404 1.239 15.380 1.00 94.69 83 LEU A CA 1
ATOM 678 C C . LEU A 1 83 ? -10.729 0.745 15.983 1.00 94.69 83 LEU A C 1
ATOM 680 O O . LEU A 1 83 ? -11.352 1.481 16.739 1.00 94.69 83 LEU A O 1
ATOM 684 N N . GLU A 1 84 ? -11.105 -0.508 15.711 1.00 95.50 84 GLU A N 1
ATOM 685 C CA . GLU A 1 84 ? -12.344 -1.131 16.208 1.00 95.50 84 GLU A CA 1
ATOM 686 C C . GLU A 1 84 ? -12.420 -1.084 17.741 1.00 95.50 84 GLU A C 1
ATOM 688 O O . GLU A 1 84 ? -13.399 -0.604 18.307 1.00 95.50 84 GLU A O 1
ATOM 693 N N . LYS A 1 85 ? -11.340 -1.466 18.433 1.00 95.38 85 LYS A N 1
A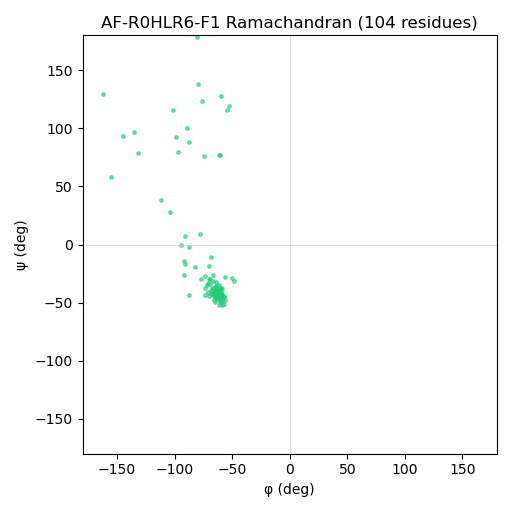TOM 694 C CA . LYS A 1 85 ? -11.270 -1.366 19.901 1.00 95.38 85 LYS A CA 1
ATOM 695 C C . LYS A 1 85 ? -11.422 0.067 20.408 1.00 95.38 85 LYS A C 1
ATOM 697 O O . LYS A 1 85 ? -11.994 0.285 21.474 1.00 95.38 85 LYS A O 1
ATOM 702 N N . GLY A 1 86 ? -10.860 1.037 19.688 1.00 93.75 86 GLY A N 1
ATOM 703 C CA . GLY A 1 86 ? -10.996 2.454 20.017 1.00 93.75 86 GLY A CA 1
ATOM 704 C C . GLY A 1 86 ? -12.441 2.934 19.887 1.00 93.75 86 GLY A C 1
ATOM 705 O O . GLY A 1 86 ? -12.929 3.639 20.769 1.00 93.75 86 GLY A O 1
ATOM 706 N N . GLU A 1 87 ? -13.135 2.511 18.830 1.00 94.69 87 GLU A N 1
ATOM 707 C CA . GLU A 1 87 ? -14.553 2.807 18.603 1.00 94.69 87 GLU A CA 1
ATOM 708 C C . GLU A 1 87 ? -15.443 2.166 19.679 1.00 94.69 87 GLU A C 1
ATOM 710 O O . GLU A 1 87 ? -16.291 2.847 20.258 1.00 94.69 87 GLU A O 1
ATOM 715 N N . GLU A 1 88 ? -15.203 0.898 20.026 1.00 93.62 88 GLU A N 1
ATOM 716 C CA . GLU A 1 88 ? -15.913 0.201 21.107 1.00 93.62 88 GLU A CA 1
ATOM 717 C C . GLU A 1 88 ? -15.708 0.886 22.466 1.00 93.62 88 GLU A C 1
ATOM 719 O O . GLU A 1 88 ? -1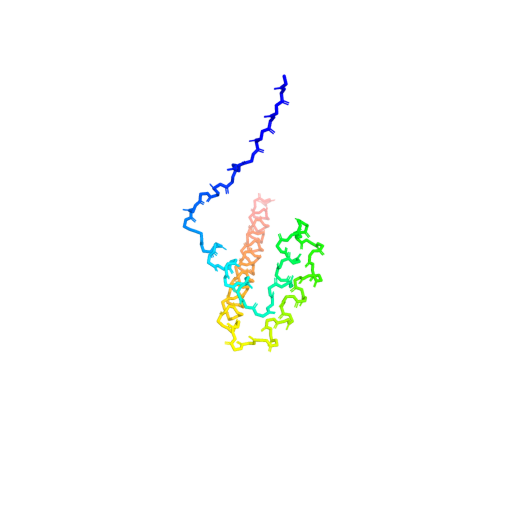6.665 1.106 23.213 1.00 93.62 88 GLU A O 1
ATOM 724 N N . ALA A 1 89 ? -14.468 1.264 22.790 1.00 93.75 89 ALA A N 1
ATOM 725 C CA . ALA A 1 89 ? -14.153 1.958 24.034 1.00 93.75 89 ALA A CA 1
ATOM 726 C C . ALA A 1 89 ? -14.804 3.349 24.096 1.00 93.75 89 ALA A C 1
ATOM 728 O O . ALA A 1 89 ? -15.315 3.739 25.149 1.00 93.75 89 ALA A O 1
ATOM 729 N N . ALA A 1 90 ? -14.823 4.083 22.979 1.00 93.44 90 ALA A N 1
ATOM 730 C CA . ALA A 1 90 ? -15.490 5.377 22.882 1.00 93.44 90 ALA A CA 1
ATOM 731 C C . ALA A 1 90 ? -17.011 5.247 23.067 1.00 93.44 90 ALA A C 1
ATOM 733 O O . ALA A 1 90 ? -17.598 6.016 23.828 1.00 93.44 90 ALA A O 1
ATOM 734 N N . ALA A 1 91 ? -17.639 4.244 22.446 1.00 93.19 91 ALA A N 1
ATOM 735 C CA . ALA A 1 91 ? -19.066 3.972 22.610 1.00 93.19 91 ALA A CA 1
ATOM 736 C C . ALA A 1 91 ? -19.414 3.581 24.058 1.00 93.19 91 ALA A C 1
ATOM 738 O O . ALA A 1 91 ? -20.371 4.101 24.632 1.00 93.19 91 ALA A O 1
ATOM 739 N N . ALA A 1 92 ? -18.603 2.724 24.686 1.00 91.19 92 ALA A N 1
ATOM 740 C CA . ALA A 1 92 ? -18.790 2.335 26.082 1.00 91.19 92 ALA A CA 1
ATOM 741 C C . ALA A 1 92 ? -18.605 3.516 27.052 1.00 91.19 92 ALA A C 1
ATOM 743 O O . ALA A 1 92 ? -19.310 3.606 28.056 1.00 91.19 92 ALA A O 1
ATOM 744 N N . ALA A 1 93 ? -17.673 4.430 26.768 1.00 91.12 93 ALA A N 1
ATOM 745 C CA . ALA A 1 93 ? -17.498 5.649 27.551 1.00 91.12 93 ALA A CA 1
ATOM 746 C C . ALA A 1 93 ? -18.684 6.613 27.382 1.00 91.12 93 ALA A C 1
ATOM 748 O O . ALA A 1 93 ? -19.126 7.197 28.368 1.00 91.12 93 ALA A O 1
ATOM 749 N N . ALA A 1 94 ? -19.225 6.759 26.169 1.00 89.94 94 ALA A N 1
ATOM 750 C CA . ALA A 1 94 ? -20.410 7.582 25.919 1.00 89.94 94 ALA A CA 1
ATOM 751 C C . ALA A 1 94 ? -21.631 7.067 26.701 1.00 89.94 94 ALA A C 1
ATOM 753 O O . ALA A 1 94 ? -22.237 7.835 27.441 1.00 89.94 94 ALA A O 1
ATOM 754 N N . ALA A 1 95 ? -21.901 5.758 26.653 1.00 87.75 95 ALA A N 1
ATOM 755 C CA . ALA A 1 95 ? -23.015 5.145 27.381 1.00 87.75 95 ALA A CA 1
ATOM 756 C C . ALA A 1 95 ? -22.912 5.330 28.907 1.00 87.75 95 ALA A C 1
ATOM 758 O O . ALA A 1 95 ? -23.909 5.588 29.573 1.00 87.75 95 ALA A O 1
ATOM 759 N N . LYS A 1 96 ? -21.698 5.253 29.472 1.00 81.31 96 LYS A N 1
ATOM 760 C CA . LYS A 1 96 ? -21.479 5.496 30.909 1.00 81.31 96 LYS A CA 1
ATOM 761 C C . LYS A 1 96 ? -21.724 6.949 31.313 1.00 81.31 96 LYS A C 1
ATOM 763 O O . LYS A 1 96 ? -22.253 7.179 32.393 1.00 81.31 96 LYS A O 1
ATOM 768 N N . ASN A 1 97 ? -21.352 7.910 30.465 1.00 74.94 97 ASN A N 1
ATOM 769 C CA . ASN A 1 97 ? -21.629 9.324 30.728 1.00 74.94 97 ASN A CA 1
ATOM 770 C C . ASN A 1 97 ? -23.138 9.618 30.680 1.00 74.94 97 ASN A C 1
ATOM 772 O O . ASN A 1 97 ? -23.624 10.368 31.519 1.00 74.94 97 ASN A O 1
ATOM 776 N N . GLU A 1 98 ? -23.881 8.995 29.760 1.00 71.31 98 GLU A N 1
ATOM 777 C CA . GLU A 1 98 ? -25.345 9.126 29.678 1.00 71.31 98 GLU A CA 1
ATOM 778 C C . GLU A 1 98 ? -26.047 8.536 30.921 1.00 71.31 98 GLU A C 1
ATOM 780 O O . GLU A 1 98 ? -26.951 9.156 31.479 1.00 71.31 98 GLU A O 1
ATOM 785 N N . GLU A 1 99 ? -25.583 7.385 31.422 1.00 61.72 99 GLU A N 1
ATOM 786 C CA . GLU A 1 99 ? -26.137 6.726 32.619 1.00 61.72 99 GLU A CA 1
ATOM 787 C C . GLU A 1 99 ? -25.809 7.490 33.929 1.00 61.72 99 GLU A C 1
ATOM 789 O O . GLU A 1 99 ? -26.612 7.539 34.869 1.00 61.72 99 GLU A O 1
ATOM 794 N N . GLU A 1 100 ? -24.644 8.145 33.995 1.00 59.59 100 GLU A N 1
ATOM 795 C CA . GLU A 1 100 ? -24.223 8.979 35.133 1.00 59.59 100 GLU A CA 1
ATOM 796 C C . GLU A 1 100 ? -24.926 10.356 35.148 1.00 59.59 100 GLU A C 1
ATOM 798 O O . GLU A 1 100 ? -25.192 10.914 36.217 1.00 59.59 100 GLU A O 1
ATOM 803 N N . GLU A 1 101 ? -25.296 10.894 33.980 1.00 59.50 101 GLU A N 1
ATOM 804 C CA . GLU A 1 101 ? -26.084 12.129 33.867 1.00 59.50 101 GLU A CA 1
ATOM 805 C C . GLU A 1 101 ? -27.564 11.900 34.245 1.00 59.50 101 GLU A C 1
ATOM 807 O O . GLU A 1 101 ? -28.158 12.719 34.954 1.00 59.50 101 GLU A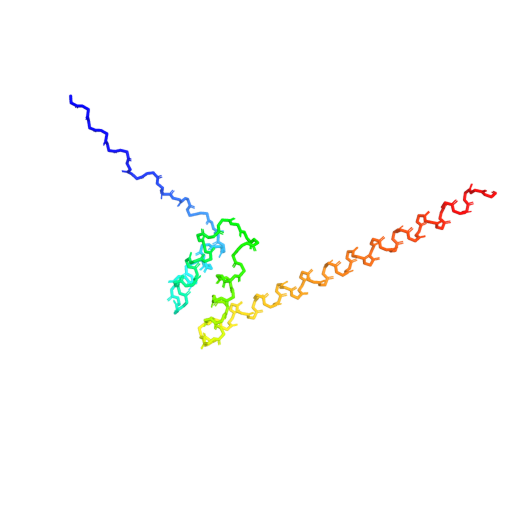 O 1
ATOM 812 N N . GLU A 1 102 ? -28.142 10.747 33.884 1.00 57.59 102 GLU A N 1
ATOM 813 C CA . GLU A 1 102 ? -29.530 10.388 34.221 1.00 57.59 102 GLU A CA 1
ATOM 814 C C . GLU A 1 102 ? -29.729 10.094 35.725 1.00 57.59 102 GLU A C 1
ATOM 816 O O . GLU A 1 102 ? -30.789 10.367 36.296 1.00 57.59 102 GLU A O 1
ATOM 821 N N . THR A 1 103 ? -28.696 9.598 36.414 1.00 56.69 103 THR A N 1
ATOM 822 C CA . THR A 1 103 ? -28.747 9.297 37.859 1.00 56.69 103 THR A CA 1
ATOM 823 C C . THR A 1 103 ? -28.509 10.510 38.763 1.00 56.69 103 THR A C 1
ATOM 825 O O . THR A 1 103 ? -28.911 10.485 39.926 1.00 56.69 103 THR A O 1
ATOM 828 N N . LYS A 1 104 ? -27.912 11.595 38.252 1.00 56.34 104 LYS A N 1
ATOM 829 C CA . LYS A 1 104 ? -27.638 12.829 39.016 1.00 56.34 104 LYS A CA 1
ATOM 830 C C . LYS A 1 104 ? -28.760 13.875 38.932 1.00 56.34 104 LYS A C 1
ATOM 832 O O . LYS A 1 104 ? -28.771 14.820 39.718 1.00 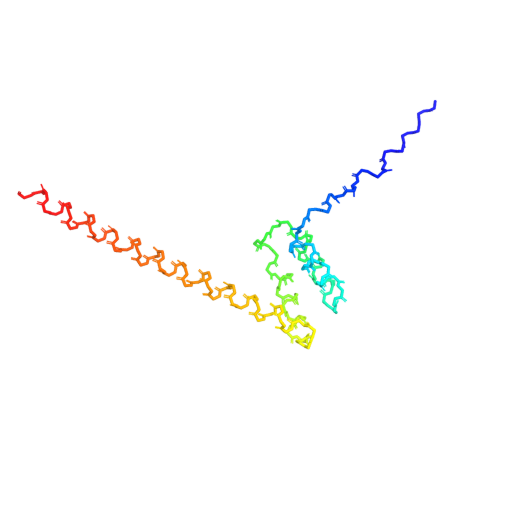56.34 104 LYS A O 1
ATOM 837 N N . GLY A 1 105 ? -29.693 13.715 37.991 1.00 54.03 105 GLY A N 1
ATOM 838 C CA . GL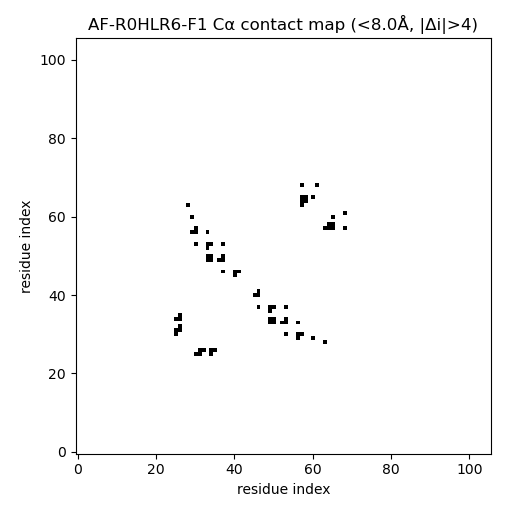Y A 1 105 ? -30.819 14.628 37.761 1.00 54.03 105 GLY A CA 1
ATOM 839 C C . GLY A 1 105 ? -32.114 14.305 38.521 1.00 54.03 105 GLY A C 1
ATOM 840 O O . GLY A 1 105 ? -33.133 14.933 38.232 1.00 54.03 105 GLY A O 1
ATOM 841 N N . LYS A 1 106 ? -32.108 13.337 39.447 1.00 44.56 106 LYS A N 1
ATOM 842 C CA . LYS A 1 106 ? -33.309 12.838 40.138 1.00 44.56 106 LYS A CA 1
ATOM 843 C C . LYS A 1 106 ? -33.312 13.135 41.634 1.00 44.56 106 LYS A C 1
ATOM 845 O O . LYS A 1 106 ? -32.250 12.972 42.270 1.00 44.56 106 LYS A O 1
#

InterPro domains:
  IPR012891 GCK domain [PF07802] (19-81)
  IPR012891 GCK domain [SM01227] (18-83)

Mean predicted aligned error: 12.11 Å

Radius of gyration: 23.55 Å; Cα contacts (8 Å, |Δi|>4): 37; chains: 1; bounding box: 68×51×52 Å

Solvent-accessible surface area (backbone atoms only — not comparable to full-atom values): 6311 Å² total; per-residue (Å²): 137,88,79,88,78,91,71,85,91,74,81,72,75,89,61,98,41,72,62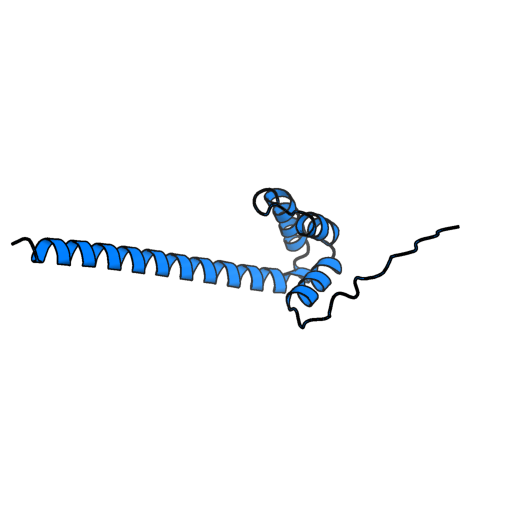,56,54,50,53,51,53,47,60,68,45,98,42,26,66,36,41,50,54,38,74,70,38,86,50,73,86,73,29,52,63,36,47,49,49,28,51,52,45,35,66,76,40,35,93,78,36,43,67,58,52,53,50,51,52,51,52,54,54,49,53,52,52,55,48,51,53,51,52,53,51,51,52,55,50,52,54,52,53,55,56,55,54,62,64,69,76,112

Sequence (106 aa):
SDDNNLNETNKEKEEDCDECWLRRFLKKGGCKDEFIEVDHCEDSKKCRDARLKLNTCMYANVNYYGQYLAMQKAMFTQSLKDLEKGEEAAAAAAAKNEEEEETKGK

Secondary structure (DSSP, 8-state):
-----------------HHHHHHHHHHHSTTHHHHHHHHT---TTTTHHHHHHHHHHHHHTHHHHHHHHHHHHHHHHHHHHHHHHHHHHHHHHHHHHHHHHHHH--

Organism: NCBI:txid81985

pLDDT: mean 80.4, std 19.16, range [38.66, 98.0]